Protein 3L4R (pdb70)

B-factor: mean 15.58, std 7.3, range [6.35, 47.27]

Structure (mmCIF, N/CA/C/O backbone):
data_3L4R
#
_entry.id   3L4R
#
_cell.l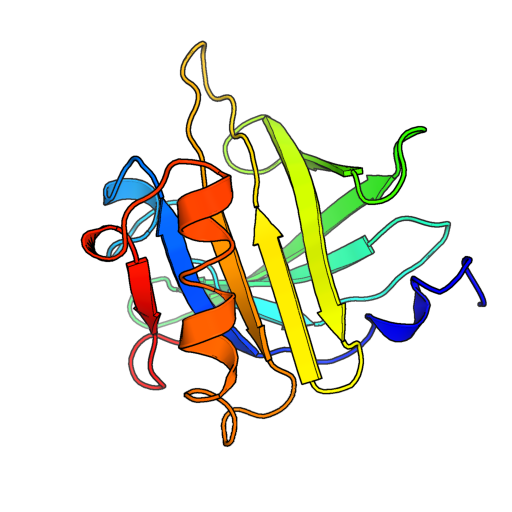ength_a   68.175
_cell.length_b   76.898
_cell.length_c   64.996
_cell.angle_alpha   90.00
_cell.angle_beta   90.00
_cell.angle_gamma   90.00
#
_symmetry.space_group_name_H-M   'C 2 2 21'
#
loop_
_entity.id
_entity.type
_entity.pdbx_description
1 polymer 'Minor allergen Can f 2'
2 non-polymer GLYCEROL
3 water water
#
loop_
_atom_site.group_PDB
_atom_site.id
_atom_site.type_symbol
_atom_site.label_atom_id
_atom_site.label_alt_id
_atom_site.label_comp_id
_atom_site.label_asym_id
_atom_site.label_entity_id
_atom_site.label_seq_id
_atom_site.pdbx_PDB_ins_code
_atom_site.Cartn_x
_atom_site.Cartn_y
_atom_site.Cartn_z
_atom_site.occupancy
_atom_site.B_iso_or_equiv
_atom_site.auth_seq_id
_atom_site.auth_comp_id
_atom_site.auth_asym_id
_atom_site.auth_atom_id
_atom_site.pdbx_PDB_model_num
ATOM 1 N N . GLU A 1 7 ? 5.401 6.586 14.899 1.00 26.65 7 GLU A N 1
ATOM 2 C CA . GLU A 1 7 ? 4.018 6.918 15.371 1.00 25.34 7 GLU A CA 1
ATOM 3 C C . GLU A 1 7 ? 3.361 7.979 14.479 1.00 24.62 7 GLU A C 1
ATOM 4 O O . GLU A 1 7 ? 4.044 8.817 13.874 1.00 23.86 7 GLU A O 1
ATOM 6 N N . PRO A 1 8 ? 2.027 7.932 14.361 1.00 23.45 8 PRO A N 1
ATOM 7 C CA . PRO A 1 8 ? 1.319 8.992 13.657 1.00 22.04 8 PRO A CA 1
ATOM 8 C C . PRO A 1 8 ? 1.553 10.355 14.319 1.00 20.87 8 PRO A C 1
ATOM 9 O O . PRO A 1 8 ? 1.518 10.462 15.558 1.00 20.80 8 PRO A O 1
ATOM 13 N N . GLN A 1 9 ? 1.797 11.358 13.472 1.00 18.74 9 GLN A N 1
ATOM 14 C CA . GLN A 1 9 ? 2.143 12.726 13.850 1.00 17.85 9 GLN A CA 1
ATOM 15 C C . GLN A 1 9 ? 1.460 13.705 12.885 1.00 17.49 9 GLN A C 1
ATOM 16 O O . GLN A 1 9 ? 2.098 14.581 12.282 1.00 17.86 9 GLN A O 1
ATOM 22 N N . GLY A 1 10 ? 0.147 13.548 12.720 1.00 17.48 10 GLY A N 1
ATOM 23 C CA . GLY A 1 10 ? -0.629 14.450 11.873 1.00 17.44 10 GLY A CA 1
ATOM 24 C C . GLY A 1 10 ? -0.294 14.428 10.384 1.00 17.13 10 GLY A C 1
ATOM 25 O O . GLY A 1 10 ? -0.666 15.344 9.658 1.00 18.68 10 GLY A O 1
ATOM 26 N N . GLY A 1 11 ? 0.386 13.381 9.928 1.00 16.41 11 GLY A N 1
ATOM 27 C CA . GLY A 1 11 ? 0.829 13.276 8.533 1.00 15.22 11 GLY A CA 1
ATOM 28 C C . GLY A 1 11 ? 2.328 13.406 8.325 1.00 14.45 11 GLY A C 1
ATOM 29 O O . GLY A 1 11 ? 2.865 12.962 7.303 1.00 14.56 11 GLY A O 1
ATOM 30 N N . LEU A 1 12 ? 3.023 13.988 9.303 1.00 13.61 12 LEU A N 1
ATOM 31 C CA . LEU A 1 12 ? 4.457 14.224 9.167 1.00 13.18 12 LEU A CA 1
ATOM 32 C C . LEU A 1 12 ? 5.265 12.929 9.000 1.00 13.05 12 LEU A C 1
ATOM 33 O O . LEU A 1 12 ? 6.298 12.910 8.339 1.00 12.52 12 LEU A O 1
ATOM 38 N N . GLU A 1 13 ? 4.787 11.840 9.593 1.00 13.32 13 GLU A N 1
ATOM 39 C CA . GLU A 1 13 ? 5.465 10.554 9.537 1.00 13.65 13 GLU A CA 1
ATOM 40 C C . GLU A 1 13 ? 5.655 10.027 8.104 1.00 13.59 13 GLU A C 1
ATOM 41 O O . GLU A 1 13 ? 6.582 9.264 7.842 1.00 13.68 13 GLU A O 1
ATOM 47 N N . GLU A 1 14 ? 4.800 10.445 7.173 1.00 13.04 14 GLU A N 1
ATOM 48 C CA . GLU A 1 14 ? 4.910 9.984 5.780 1.00 13.88 14 GLU A CA 1
ATOM 49 C C . GLU A 1 14 ? 6.124 10.576 5.047 1.00 13.56 14 GLU A C 1
ATOM 50 O O . GLU A 1 14 ? 6.480 10.101 3.970 1.00 13.81 14 GLU A O 1
ATOM 56 N N . LEU A 1 15 ? 6.741 11.613 5.623 1.00 13.04 15 LEU A N 1
ATOM 57 C CA . LEU A 1 15 ? 7.970 12.208 5.061 1.00 12.97 15 LEU A CA 1
ATOM 58 C C . LEU A 1 15 ? 9.231 11.420 5.397 1.00 13.17 15 LEU A C 1
ATOM 59 O O . LEU A 1 15 ? 10.311 11.716 4.886 1.00 13.19 15 LEU A O 1
ATOM 64 N N . SER A 1 16 ? 9.111 10.417 6.260 1.00 13.02 16 SER A N 1
ATOM 65 C CA . SER A 1 16 ? 10.252 9.611 6.647 1.00 12.99 16 SER A CA 1
ATOM 66 C C . SER A 1 16 ? 10.834 8.780 5.497 1.00 12.44 16 SER A C 1
ATOM 67 O O . SER A 1 16 ? 10.153 8.491 4.512 1.00 13.52 16 SER A O 1
ATOM 70 N N . GLY A 1 17 ? 12.107 8.423 5.641 1.00 12.05 17 GLY A N 1
ATOM 71 C CA . GLY A 1 17 ? 12.814 7.564 4.714 1.00 12.11 17 GLY A CA 1
ATOM 72 C C . GLY A 1 17 ? 13.771 8.296 3.787 1.00 11.89 17 GLY A C 1
ATOM 73 O O . GLY A 1 17 ? 14.213 9.403 4.080 1.00 11.60 17 GLY A O 1
ATOM 74 N N . ARG A 1 18 ? 14.088 7.657 2.664 1.00 11.94 18 ARG A N 1
ATOM 75 C CA . ARG A 1 18 ? 15.143 8.120 1.756 1.00 11.95 18 ARG A CA 1
ATOM 76 C C . ARG A 1 18 ? 14.649 9.146 0.741 1.00 11.52 18 ARG A C 1
ATOM 77 O O . ARG A 1 18 ? 13.571 9.007 0.173 1.00 11.05 18 ARG A O 1
ATOM 85 N N . TRP A 1 19 ? 15.478 10.164 0.520 1.00 9.88 19 TRP A N 1
ATOM 86 C CA . TRP A 1 19 ? 15.204 11.225 -0.442 1.00 9.15 19 TRP A CA 1
ATOM 87 C C . TRP A 1 19 ? 16.494 11.538 -1.198 1.00 9.20 19 TRP A C 1
ATOM 88 O O . TRP A 1 19 ? 17.596 11.211 -0.726 1.00 9.72 19 TRP A O 1
ATOM 99 N N . HIS A 1 20 ? 16.349 12.205 -2.346 1.00 9.04 20 HIS A N 1
ATOM 100 C CA . HIS A 1 20 ? 17.497 12.573 -3.209 1.00 8.92 20 HIS A CA 1
ATOM 101 C C . HIS A 1 20 ? 17.367 14.016 -3.668 1.00 8.48 20 HIS A C 1
ATOM 102 O O . HIS A 1 20 ? 16.325 14.415 -4.195 1.00 8.45 20 HIS A O 1
ATOM 109 N N . SER A 1 21 ? 18.429 14.802 -3.467 1.00 8.27 21 SER A N 1
ATOM 110 C CA . SER A 1 21 ? 18.430 16.214 -3.843 1.00 8.08 21 SER A CA 1
ATOM 111 C C . SER A 1 21 ? 18.551 16.395 -5.353 1.00 8.04 21 SER A C 1
ATOM 112 O O . SER A 1 21 ? 19.448 15.798 -5.976 1.00 9.03 21 SER A O 1
ATOM 115 N N . VAL A 1 22 ? 17.680 17.227 -5.930 1.00 7.53 22 VAL A N 1
ATOM 116 C CA . VAL A 1 22 ? 17.672 17.484 -7.380 1.00 8.19 22 VAL A CA 1
ATOM 117 C C . VAL A 1 22 ? 18.039 18.922 -7.757 1.00 8.12 22 VAL A C 1
ATOM 118 O O . VAL A 1 22 ? 18.682 19.142 -8.786 1.00 8.89 22 VAL A O 1
ATOM 122 N N . ALA A 1 23 ? 17.606 19.902 -6.960 1.00 7.27 23 ALA A N 1
ATOM 123 C CA . ALA A 1 23 ? 17.857 21.304 -7.312 1.00 7.14 23 ALA A CA 1
ATOM 124 C C . ALA A 1 23 ? 17.892 22.189 -6.074 1.00 7.36 23 ALA A C 1
ATOM 125 O O . ALA A 1 23 ? 17.243 21.886 -5.066 1.00 7.58 23 ALA A O 1
ATOM 127 N N . LEU A 1 24 ? 18.679 23.262 -6.162 1.00 7.16 24 LEU A N 1
ATOM 128 C CA . LEU A 1 24 ? 18.836 24.261 -5.110 1.00 7.41 24 LEU A CA 1
ATOM 129 C C . LEU A 1 24 ? 18.556 25.622 -5.746 1.00 7.13 24 LEU A C 1
ATOM 130 O O . LEU A 1 24 ? 18.684 25.777 -6.954 1.00 7.41 24 LEU A O 1
ATOM 135 N N . ALA A 1 25 ? 18.180 26.609 -4.937 1.00 6.63 25 ALA A N 1
ATOM 136 C CA . ALA A 1 25 ? 18.064 27.980 -5.426 1.00 6.35 25 ALA A CA 1
ATOM 137 C C . ALA A 1 25 ? 18.397 28.936 -4.281 1.00 6.68 25 ALA A C 1
ATOM 138 O O . ALA A 1 25 ? 18.196 28.603 -3.109 1.00 7.28 25 ALA A O 1
ATOM 140 N N . SER A 1 26 ? 18.913 30.121 -4.610 1.00 7.01 26 SER A N 1
ATOM 141 C CA . SER A 1 26 ? 19.168 31.129 -3.583 1.00 7.32 26 SER A CA 1
ATOM 142 C C . SER A 1 26 ? 19.244 32.504 -4.198 1.00 7.36 26 SER A C 1
ATOM 143 O O . SER A 1 26 ? 19.575 32.644 -5.386 1.00 8.02 26 SER A O 1
ATOM 146 N N . ASN A 1 27 ? 18.986 33.528 -3.386 1.00 7.61 27 ASN A N 1
ATOM 147 C CA . ASN A 1 27 ? 19.301 34.902 -3.811 1.00 7.57 27 ASN A CA 1
ATOM 148 C C . ASN A 1 27 ? 20.816 35.162 -3.852 1.00 7.60 27 ASN A C 1
ATOM 149 O O . ASN A 1 27 ? 21.275 36.113 -4.492 1.00 7.85 27 ASN A O 1
ATOM 154 N N . LYS A 1 28 ? 21.583 34.351 -3.129 1.00 7.83 28 LYS A N 1
ATOM 155 C CA . LYS A 1 28 ? 23.037 34.481 -3.002 1.00 8.44 28 LYS A CA 1
ATOM 156 C C . LYS A 1 28 ? 23.690 33.218 -3.591 1.00 8.54 28 LYS A C 1
ATOM 157 O O . LYS A 1 28 ? 23.741 32.165 -2.944 1.00 8.15 28 LYS A O 1
ATOM 163 N N . SER A 1 29 ? 24.177 33.322 -4.823 1.00 9.14 29 SER A N 1
ATOM 164 C CA . SER A 1 29 ? 24.653 32.148 -5.558 1.00 9.66 29 SER A CA 1
ATOM 165 C C . SER A 1 29 ? 25.792 31.422 -4.846 1.00 9.86 29 SER A C 1
ATOM 166 O O . SER A 1 29 ? 25.885 30.203 -4.935 1.00 9.77 29 SER A O 1
ATOM 169 N N . ASP A 1 30 ? 26.632 32.164 -4.124 1.00 10.46 30 ASP A N 1
ATOM 170 C CA . ASP A 1 30 ? 27.751 31.552 -3.398 1.00 11.72 30 ASP A CA 1
ATOM 171 C C . ASP A 1 30 ? 27.295 30.534 -2.353 1.00 10.04 30 ASP A C 1
ATOM 172 O O . ASP A 1 30 ? 28.083 29.693 -1.952 1.00 11.26 30 ASP A O 1
ATOM 177 N N . LEU A 1 31 ? 26.059 30.629 -1.866 1.00 8.85 31 LEU A N 1
ATOM 178 C CA . LEU A 1 31 ? 25.572 29.649 -0.894 1.00 8.27 31 LEU A CA 1
ATOM 179 C C . LEU A 1 31 ? 25.360 28.251 -1.504 1.00 7.94 31 LEU A C 1
ATOM 180 O O . LEU A 1 31 ? 25.367 27.267 -0.761 1.00 8.08 31 LEU A O 1
ATOM 185 N N . ILE A 1 32 ? 25.122 28.164 -2.818 1.00 8.11 32 ILE A N 1
ATOM 186 C CA . ILE A 1 32 ? 24.727 26.899 -3.456 1.00 8.55 32 ILE A CA 1
ATOM 187 C C . ILE A 1 32 ? 25.639 26.416 -4.596 1.00 9.38 32 ILE A C 1
ATOM 188 O O . ILE A 1 32 ? 25.542 25.263 -5.035 1.00 9.87 32 ILE A O 1
ATOM 193 N N . LYS A 1 33 ? 26.495 27.305 -5.086 1.00 9.88 33 LYS A N 1
ATOM 194 C CA . LYS A 1 33 ? 27.528 26.940 -6.049 1.00 11.29 33 LYS A CA 1
ATOM 195 C C . LYS A 1 33 ? 28.589 26.072 -5.346 1.00 11.19 33 LYS A C 1
ATOM 196 O O . LYS A 1 33 ? 28.528 25.879 -4.116 1.00 10.55 33 LYS A O 1
ATOM 202 N N . PRO A 1 34 ? 29.540 25.502 -6.125 1.00 11.30 34 PRO A N 1
ATOM 203 C CA . PRO A 1 34 ? 30.588 24.704 -5.494 1.00 11.34 34 PRO A CA 1
ATOM 204 C C . PRO A 1 34 ? 31.193 25.385 -4.255 1.00 11.38 34 PRO A C 1
ATOM 205 O O . PRO A 1 34 ? 31.438 26.593 -4.250 1.00 11.58 34 PRO A O 1
ATOM 209 N N . TRP A 1 35 ? 31.381 24.580 -3.209 1.00 11.45 35 TRP A N 1
ATOM 210 C CA . TRP A 1 35 ? 31.938 24.980 -1.900 1.00 12.08 35 TRP A CA 1
ATOM 211 C C . TRP A 1 35 ? 30.970 25.759 -1.005 1.00 11.96 35 TRP A C 1
ATOM 212 O O . TRP A 1 35 ? 31.329 26.146 0.104 1.00 13.02 35 TRP A O 1
ATOM 223 N N . GLY A 1 36 ? 29.743 25.966 -1.465 1.00 11.48 36 GLY A N 1
ATOM 224 C CA . GLY A 1 36 ? 28.783 26.806 -0.730 1.00 11.41 36 GLY A CA 1
ATOM 225 C C . GLY A 1 36 ? 28.258 26.148 0.538 1.00 11.33 36 GLY A C 1
ATOM 226 O O . GLY A 1 36 ? 28.072 24.918 0.592 1.00 11.77 36 GLY A O 1
ATOM 227 N N . HIS A 1 37 ? 27.936 26.982 1.530 1.00 11.85 37 HIS A N 1
ATOM 228 C CA . HIS A 1 37 ? 27.457 26.491 2.835 1.00 13.10 37 HIS A CA 1
ATOM 229 C C . HIS A 1 37 ? 26.168 25.672 2.751 1.00 12.07 37 HIS A C 1
ATOM 230 O O . HIS A 1 37 ? 25.947 24.769 3.567 1.00 13.00 37 HIS A O 1
ATOM 237 N N . PHE A 1 38 ? 25.320 25.982 1.774 1.00 10.84 38 PHE A N 1
ATOM 238 C CA . PHE A 1 38 ? 24.062 25.262 1.594 1.00 10.43 38 PH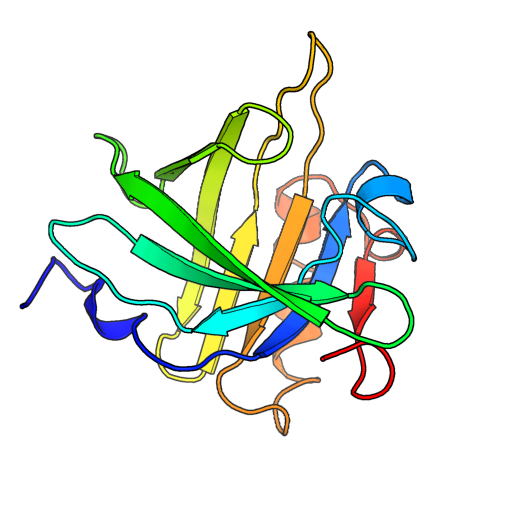E A CA 1
ATOM 239 C C . PHE A 1 38 ? 24.055 24.305 0.397 1.00 10.58 38 PHE A C 1
ATOM 240 O O . PHE A 1 38 ? 22.999 23.824 -0.021 1.00 10.48 38 PHE A O 1
ATOM 248 N N . ARG A 1 39 ? 25.241 24.007 -0.136 1.00 10.62 39 ARG A N 1
ATOM 249 C CA . ARG A 1 39 ? 25.377 22.964 -1.148 1.00 11.15 39 ARG A CA 1
ATOM 250 C C . ARG A 1 39 ? 25.579 21.659 -0.383 1.00 11.21 39 ARG A C 1
ATOM 251 O O . ARG A 1 39 ? 26.697 21.147 -0.215 1.00 12.06 39 ARG A O 1
ATOM 259 N N . VAL A 1 40 ? 24.464 21.140 0.103 1.00 11.48 40 VAL A N 1
ATOM 260 C CA . VAL A 1 40 ? 24.443 19.942 0.923 1.00 12.35 40 VAL A CA 1
ATOM 261 C C . VAL A 1 40 ? 23.242 19.157 0.450 1.00 12.20 40 VAL A C 1
ATOM 262 O O . VAL A 1 40 ? 22.268 19.739 -0.044 1.00 13.18 40 VAL A O 1
ATOM 266 N N . PHE A 1 41 ? 23.316 17.842 0.589 1.00 10.96 41 PHE A N 1
ATOM 267 C CA . PHE A 1 41 ? 22.346 16.941 -0.017 1.00 11.21 41 PHE A CA 1
ATOM 268 C C . PHE A 1 41 ? 21.614 16.134 1.040 1.00 11.41 41 PHE A C 1
ATOM 269 O O . PHE A 1 41 ? 22.187 15.789 2.073 1.00 13.54 41 PHE A O 1
ATOM 277 N N . ILE A 1 42 ? 20.344 15.846 0.797 1.00 9.84 42 ILE A N 1
ATOM 278 C CA . ILE A 1 42 ? 19.597 15.006 1.726 1.00 9.58 42 ILE A CA 1
ATOM 279 C C . ILE A 1 42 ? 19.963 13.528 1.552 1.00 9.85 42 ILE A C 1
ATOM 280 O O . ILE A 1 42 ? 20.181 13.059 0.442 1.00 10.40 42 ILE A O 1
ATOM 285 N N . HIS A 1 43 ? 20.054 12.808 2.664 1.00 10.38 43 HIS A N 1
ATOM 286 C CA . HIS A 1 43 ? 20.110 11.354 2.640 1.00 11.53 43 HIS A CA 1
ATOM 287 C C . HIS A 1 43 ? 18.772 10.742 3.078 1.00 11.48 43 HIS A C 1
ATOM 288 O O . HIS A 1 43 ? 18.141 10.014 2.324 1.00 11.37 43 HIS A O 1
ATOM 295 N N . SER A 1 44 ? 18.337 11.059 4.296 1.00 11.43 44 SER A N 1
ATOM 296 C CA . SER A 1 44 ? 17.094 10.504 4.839 1.00 11.76 44 SER A CA 1
ATOM 297 C C . SER A 1 44 ? 16.510 11.413 5.906 1.00 12.27 44 SER A C 1
ATOM 298 O O . SER A 1 44 ? 17.197 12.273 6.453 1.00 12.19 44 SER A O 1
ATOM 301 N N . MET A 1 45 ? 15.235 11.193 6.197 1.00 12.45 45 MET A N 1
ATOM 302 C CA . MET A 1 45 ? 14.539 11.917 7.264 1.00 12.68 45 MET A CA 1
ATOM 303 C C . MET A 1 45 ? 13.777 10.948 8.155 1.00 12.50 45 MET A C 1
ATOM 304 O O . MET A 1 45 ? 13.436 9.854 7.729 1.00 12.45 45 MET A O 1
ATOM 309 N N . SER A 1 46 ? 13.514 11.374 9.384 1.00 12.61 46 SER A N 1
ATOM 310 C CA A SER A 1 46 ? 12.616 10.644 10.270 0.50 13.40 46 SER A CA 1
ATOM 311 C CA B SER A 1 46 ? 12.652 10.637 10.312 0.50 13.24 46 SER A CA 1
ATOM 312 C C . SER A 1 46 ? 11.848 11.613 11.154 1.00 13.23 46 SER A C 1
ATOM 313 O O . SER A 1 46 ? 12.430 12.485 11.801 1.00 14.70 46 SER A O 1
ATOM 318 N N . ALA A 1 47 ? 10.530 11.452 11.182 1.00 12.56 47 ALA A N 1
ATOM 319 C CA . ALA A 1 47 ? 9.672 12.263 12.031 1.00 12.17 47 ALA A CA 1
ATOM 320 C C . ALA A 1 47 ? 9.570 11.611 13.408 1.00 12.17 47 ALA A C 1
ATOM 321 O O . ALA A 1 47 ? 9.246 10.426 13.522 1.00 12.95 47 ALA A O 1
ATOM 323 N N . LYS A 1 48 ? 9.831 12.387 14.461 1.00 11.51 48 LYS A N 1
ATOM 324 C CA . LYS A 1 48 ? 9.613 11.915 15.831 1.00 12.18 48 LYS A CA 1
ATOM 325 C C . LYS A 1 48 ? 9.234 13.086 16.720 1.00 11.53 48 LYS A C 1
ATOM 326 O O . LYS A 1 48 ? 9.884 14.143 16.657 1.00 11.22 48 LYS A O 1
ATOM 332 N N . ASP A 1 49 ? 8.206 12.887 17.541 1.00 11.66 49 ASP A N 1
ATOM 333 C CA . ASP A 1 49 ? 7.706 13.893 18.480 1.00 11.75 49 ASP A CA 1
ATOM 334 C C . ASP A 1 49 ? 7.261 15.192 17.786 1.00 11.86 49 ASP A C 1
ATOM 335 O O . ASP A 1 49 ? 7.248 16.246 18.413 1.00 12.73 49 ASP A O 1
ATOM 340 N N . GLY A 1 50 ? 6.874 15.095 16.510 1.00 11.20 50 GLY A N 1
ATOM 341 C CA . GLY A 1 50 ? 6.531 16.261 15.682 1.00 10.98 50 GLY A CA 1
ATOM 342 C C . GLY A 1 50 ? 7.688 17.047 15.087 1.00 10.66 50 GLY A C 1
ATOM 343 O O . GLY A 1 50 ? 7.463 17.994 14.335 1.00 11.58 50 GLY A O 1
ATOM 344 N N . ASN A 1 51 ? 8.920 16.649 15.395 1.00 10.49 51 ASN A N 1
ATOM 345 C CA . ASN A 1 51 ? 10.118 17.222 14.783 1.00 9.85 51 ASN A CA 1
ATOM 346 C C . ASN A 1 51 ? 10.500 16.413 13.544 1.00 10.93 51 ASN A C 1
ATOM 347 O O . ASN A 1 51 ? 10.163 15.242 13.437 1.00 10.68 51 ASN A O 1
ATOM 352 N N . LEU A 1 52 ? 11.245 17.029 12.633 1.00 11.85 52 LEU A N 1
ATOM 353 C CA . LEU A 1 52 ? 11.848 16.291 11.510 1.00 13.85 52 LEU A CA 1
ATOM 354 C C . LEU A 1 52 ? 13.340 16.163 11.699 1.00 14.29 52 LEU A C 1
ATOM 355 O O . LEU A 1 52 ? 14.053 17.174 11.661 1.00 17.37 52 LEU A O 1
ATOM 360 N N . HIS A 1 53 ? 13.829 14.941 11.837 1.00 13.77 53 HIS A N 1
ATOM 361 C CA . HIS A 1 53 ? 15.246 14.675 12.015 1.00 14.16 53 HIS A CA 1
ATOM 362 C C . HIS A 1 53 ? 15.822 14.207 10.698 1.00 14.52 53 HIS A C 1
ATOM 363 O O . HIS A 1 53 ? 15.279 13.305 10.071 1.00 17.17 53 HIS A O 1
ATOM 370 N N . GLY A 1 54 ? 16.908 14.812 10.249 1.00 13.79 54 GLY A N 1
ATOM 371 C CA . GLY A 1 54 ? 17.466 14.447 8.955 1.00 14.01 54 GLY A CA 1
ATOM 372 C C . GLY A 1 54 ? 18.942 14.157 9.001 1.00 13.79 54 GLY A C 1
ATOM 373 O O . GLY A 1 54 ? 19.671 14.687 9.850 1.00 14.41 54 GLY A O 1
ATOM 374 N N . ASP A 1 55 ? 19.377 13.294 8.086 1.00 12.46 55 ASP A N 1
ATOM 375 C CA . ASP A 1 55 ? 20.789 13.092 7.827 1.00 12.90 55 ASP A CA 1
ATOM 376 C C . ASP A 1 55 ? 21.084 13.726 6.469 1.00 12.06 55 ASP A C 1
ATOM 377 O O . ASP A 1 55 ? 20.396 13.450 5.475 1.00 11.70 55 ASP A O 1
ATOM 382 N N . ILE A 1 56 ? 22.092 14.595 6.447 1.00 11.67 56 ILE A N 1
ATOM 383 C CA . ILE A 1 56 ? 22.547 15.266 5.234 1.00 12.20 56 ILE A CA 1
ATOM 384 C C . ILE A 1 56 ? 23.979 14.869 4.906 1.00 11.58 56 ILE A C 1
ATOM 385 O O . ILE A 1 56 ? 24.732 14.416 5.770 1.00 11.40 56 ILE A O 1
ATOM 390 N N . LEU A 1 57 ? 24.324 15.048 3.642 1.00 11.71 57 LEU A N 1
ATOM 391 C CA . LEU A 1 57 ? 25.646 14.725 3.114 1.00 12.35 57 LEU A CA 1
ATOM 392 C C . LEU A 1 57 ? 26.305 16.002 2.630 1.00 12.30 57 LEU A C 1
ATOM 393 O O . LEU A 1 57 ? 25.743 16.731 1.828 1.00 11.64 57 LEU A O 1
ATOM 398 N N . ILE A 1 58 ? 27.499 16.274 3.141 1.00 12.85 58 ILE A N 1
ATOM 399 C CA . ILE A 1 58 ? 28.248 17.485 2.819 1.00 13.91 58 ILE A CA 1
ATOM 400 C C . ILE A 1 58 ? 29.435 17.094 1.924 1.00 13.39 58 ILE A C 1
ATOM 401 O O . ILE A 1 58 ? 30.333 16.374 2.384 1.00 13.80 58 ILE A O 1
ATOM 406 N N . PRO A 1 59 ? 29.432 17.560 0.679 1.00 13.42 59 PRO A N 1
ATOM 407 C CA . PRO A 1 59 ? 30.529 17.275 -0.252 1.00 13.48 59 PRO A CA 1
ATOM 408 C C . PRO A 1 59 ? 31.809 18.007 0.140 1.00 14.22 59 PRO A C 1
ATOM 409 O O . PRO A 1 59 ? 31.784 19.218 0.358 1.00 14.92 59 PRO A O 1
ATOM 413 N N . GLN A 1 60 ? 32.913 17.272 0.227 1.00 14.77 60 GLN A N 1
ATOM 414 C CA . GLN A 1 60 ? 34.177 17.839 0.681 1.00 16.10 60 GLN A CA 1
ATOM 415 C C . GLN A 1 60 ? 35.190 17.908 -0.456 1.00 17.23 60 GLN A C 1
ATOM 416 O O . GLN A 1 60 ? 36.386 18.087 -0.225 1.00 16.76 60 GLN A O 1
ATOM 422 N N . ASP A 1 61 ? 34.704 17.765 -1.685 1.00 20.00 61 ASP A N 1
ATOM 423 C CA . ASP A 1 61 ? 35.579 17.649 -2.846 1.00 20.00 61 ASP A CA 1
ATOM 424 C C . ASP A 1 61 ? 36.412 16.374 -2.784 1.00 20.00 61 ASP A C 1
ATOM 425 O O . ASP A 1 61 ? 37.610 16.416 -2.502 1.00 20.00 61 ASP A O 1
ATOM 430 N N . GLY A 1 62 ? 35.771 15.240 -3.051 1.00 23.63 62 GLY A N 1
ATOM 431 C CA . GLY A 1 62 ? 36.406 13.947 -2.878 1.00 22.59 62 GLY A CA 1
ATOM 432 C C . GLY A 1 62 ? 35.593 13.015 -2.001 1.00 21.99 62 GLY A C 1
ATOM 433 O O . GLY A 1 62 ? 34.893 12.133 -2.498 1.00 23.27 62 GLY A O 1
ATOM 434 N N . GLN A 1 63 ? 35.687 13.212 -0.690 1.00 20.55 63 GLN A N 1
ATOM 435 C CA . GLN A 1 63 ? 34.833 12.502 0.254 1.00 20.37 63 GLN A CA 1
ATOM 436 C C . GLN A 1 63 ? 33.546 13.275 0.524 1.00 19.27 63 GLN A C 1
ATOM 437 O O . GLN A 1 63 ? 33.357 14.380 0.016 1.00 17.72 63 GLN A O 1
ATOM 443 N N . CYS A 1 64 ? 32.665 12.687 1.326 1.00 18.54 64 CYS A N 1
ATOM 444 C CA . CYS A 1 64 ? 31.520 13.421 1.887 1.00 18.62 64 CYS A CA 1
ATOM 445 C C . CYS A 1 64 ? 31.377 13.106 3.368 1.00 18.35 64 CYS A C 1
ATOM 446 O O . CYS A 1 64 ? 31.765 12.025 3.813 1.00 19.52 64 CYS A O 1
ATOM 449 N N . GLU A 1 65 ? 30.832 14.058 4.119 1.00 17.52 65 GLU A N 1
ATOM 450 C CA . GLU A 1 65 ? 30.602 13.919 5.557 1.00 18.18 65 GLU A CA 1
ATOM 451 C C . GLU A 1 65 ? 29.098 13.814 5.804 1.00 17.27 65 GLU A C 1
ATOM 452 O O . GLU A 1 65 ? 28.328 14.623 5.278 1.00 17.10 65 GLU A O 1
ATOM 458 N N . LYS A 1 66 ? 28.679 12.824 6.587 1.00 17.38 66 LYS A N 1
ATOM 459 C CA . LYS A 1 66 ? 27.276 12.729 7.011 1.00 17.43 66 LYS A CA 1
ATOM 460 C C . LYS A 1 66 ? 27.065 13.460 8.337 1.00 17.27 66 LYS A C 1
ATOM 461 O O . LYS A 1 66 ? 27.790 13.210 9.309 1.00 17.62 66 LYS A O 1
ATOM 467 N N . VAL A 1 67 ? 26.070 14.352 8.370 1.00 16.01 67 VAL A N 1
ATOM 468 C CA . VAL A 1 67 ? 25.740 15.161 9.558 1.00 15.81 67 VAL A CA 1
ATOM 469 C C . VAL A 1 67 ? 24.246 15.009 9.865 1.00 14.79 67 VAL A C 1
ATOM 470 O O . VAL A 1 67 ? 23.430 14.967 8.952 1.00 14.64 67 VAL A O 1
ATOM 474 N N . SER A 1 68 ? 23.900 14.950 11.146 1.00 14.19 68 SER A N 1
ATOM 475 C CA . SER A 1 68 ? 22.514 14.872 11.595 1.00 14.35 68 SER A CA 1
ATOM 476 C C . SER A 1 68 ? 22.036 16.235 12.083 1.00 13.95 68 SER A C 1
ATOM 477 O O . SER A 1 68 ? 22.740 16.931 12.813 1.00 14.69 68 SER A O 1
ATOM 480 N N . LEU A 1 69 ? 20.838 16.625 11.660 1.00 12.91 69 LEU A N 1
ATOM 481 C CA . LEU A 1 69 ? 20.218 17.883 12.080 1.00 13.19 69 LEU A CA 1
ATOM 482 C C . LEU A 1 69 ? 18.767 17.636 12.483 1.00 12.76 69 LEU A C 1
ATOM 483 O O . LEU A 1 69 ? 18.131 16.704 11.989 1.00 14.65 69 LEU A O 1
ATOM 488 N N . THR A 1 70 ? 18.256 18.476 13.382 1.00 11.31 70 THR A N 1
ATOM 489 C CA . THR A 1 70 ? 16.856 18.421 13.799 1.00 11.05 70 THR A CA 1
ATOM 490 C C . THR A 1 70 ? 16.170 19.702 13.347 1.00 10.50 70 THR A C 1
ATOM 491 O O . THR A 1 70 ? 16.628 20.788 13.653 1.00 10.71 70 THR A O 1
ATOM 495 N N . ALA A 1 71 ? 15.082 19.558 12.594 1.00 9.99 71 ALA A N 1
ATOM 496 C CA . ALA A 1 71 ? 14.153 20.643 12.341 1.00 9.48 71 ALA A CA 1
ATOM 497 C C . ALA A 1 71 ? 13.153 20.629 13.496 1.00 9.13 71 ALA A C 1
ATOM 498 O O . ALA A 1 71 ? 12.304 19.730 13.582 1.00 9.32 71 ALA A O 1
ATOM 500 N N . PHE A 1 72 ? 13.295 21.598 14.398 1.00 9.25 72 PHE A N 1
ATOM 501 C CA . PHE A 1 72 ? 12.477 21.691 15.614 1.00 9.16 72 PHE A CA 1
ATOM 502 C C . PHE A 1 72 ? 11.086 22.223 15.271 1.00 9.44 72 PHE A C 1
ATOM 503 O O . PHE A 1 72 ? 10.953 23.263 14.624 1.00 10.16 72 PHE A O 1
ATOM 511 N N . LYS A 1 73 ? 10.042 21.530 15.713 1.00 10.21 73 LYS A N 1
ATOM 512 C CA . LYS A 1 73 ? 8.674 21.976 15.477 1.00 11.36 73 LYS A CA 1
ATOM 513 C C . LYS A 1 73 ? 8.403 23.328 16.122 1.00 12.11 73 LYS A C 1
ATOM 514 O O . LYS A 1 73 ? 9.049 23.717 17.102 1.00 13.11 73 LYS A O 1
ATOM 520 N N . THR A 1 74 ? 7.443 24.037 15.544 1.00 13.78 74 THR A N 1
ATOM 521 C CA . THR A 1 74 ? 6.966 25.307 16.080 1.00 15.91 74 THR A CA 1
ATOM 522 C C . THR A 1 74 ? 5.451 25.225 16.225 1.00 17.72 74 THR A C 1
ATOM 523 O O . THR A 1 74 ? 4.825 24.248 15.818 1.00 17.82 74 THR A O 1
ATOM 527 N N . ALA A 1 75 ? 4.878 26.276 16.802 1.00 20.12 75 ALA A N 1
ATOM 528 C CA . ALA A 1 75 ? 3.425 26.414 16.924 1.00 21.91 75 ALA A CA 1
ATOM 529 C C . ALA A 1 75 ? 2.727 26.664 15.576 1.00 23.01 75 ALA A C 1
ATOM 530 O O . ALA A 1 75 ? 1.516 26.432 15.444 1.00 24.43 75 ALA A O 1
ATOM 532 N N . THR A 1 76 ? 3.484 27.144 14.583 1.00 23.58 76 THR A N 1
ATOM 533 C CA . THR A 1 76 ? 2.985 27.329 13.224 1.00 24.12 76 THR A CA 1
ATOM 534 C C . THR A 1 76 ? 3.237 26.035 12.482 1.00 23.52 76 THR A C 1
ATOM 535 O O . THR A 1 76 ? 4.375 25.532 12.461 1.00 22.89 76 THR A O 1
ATOM 539 N N . SER A 1 77 ? 2.229 25.444 11.859 1.00 23.24 77 SER A N 1
ATOM 540 C CA . SER A 1 77 ? 2.568 24.230 11.159 1.00 22.86 77 SER A CA 1
ATOM 541 C C . SER A 1 77 ? 3.273 24.536 9.831 1.00 20.89 77 SER A C 1
ATOM 542 O O . SER A 1 77 ? 3.224 25.662 9.312 1.00 21.66 77 SER A O 1
ATOM 545 N N . ASN A 1 78 ? 3.949 23.496 9.364 1.00 18.61 78 ASN A N 1
ATOM 546 C CA A ASN A 1 78 ? 4.834 23.557 8.189 0.50 17.18 78 ASN A CA 1
ATOM 547 C CA B ASN A 1 78 ? 4.885 23.501 8.245 0.50 17.02 78 ASN A CA 1
ATOM 548 C C . ASN A 1 78 ? 6.076 24.427 8.383 1.00 16.03 78 ASN A C 1
ATOM 549 O O . ASN A 1 78 ? 6.836 24.606 7.439 1.00 15.15 78 ASN A O 1
ATOM 558 N N . LYS A 1 79 ? 6.272 24.947 9.591 1.00 14.09 79 LYS A N 1
ATOM 559 C CA . LYS A 1 79 ? 7.370 25.846 9.903 1.00 13.33 79 LYS A CA 1
ATOM 560 C C . LYS A 1 79 ? 8.214 25.226 11.016 1.00 12.26 79 LYS A C 1
ATOM 561 O O . LYS A 1 79 ? 7.682 24.779 12.052 1.00 12.89 79 LYS A O 1
ATOM 567 N N . PHE A 1 80 ? 9.531 25.220 10.810 1.00 10.42 80 PHE A N 1
ATOM 568 C CA . PHE A 1 80 ? 10.482 24.585 11.747 1.00 9.72 80 PHE A CA 1
ATOM 569 C C . PHE A 1 80 ? 11.677 25.498 11.979 1.00 10.25 80 PHE A C 1
ATOM 570 O O . PHE A 1 80 ? 11.999 26.330 11.122 1.00 11.98 80 PHE A O 1
ATOM 578 N N . ASP A 1 81 ? 12.326 25.368 13.131 1.00 9.76 81 ASP A N 1
ATOM 579 C CA . ASP A 1 81 ? 13.638 25.995 13.344 1.00 10.96 81 ASP A CA 1
ATOM 580 C C . ASP A 1 81 ? 14.720 25.011 12.933 1.00 10.64 81 ASP A C 1
ATOM 581 O O . ASP A 1 81 ? 14.685 23.849 13.333 1.00 11.23 81 ASP A O 1
ATOM 586 N N . LEU A 1 82 ? 15.715 25.476 12.188 1.00 9.70 82 LEU A N 1
ATOM 587 C CA . LEU A 1 82 ? 16.873 24.672 11.821 1.00 9.64 82 LEU A CA 1
ATOM 588 C C . LEU A 1 82 ? 18.110 25.519 12.042 1.00 9.28 82 LEU A C 1
ATOM 589 O O . LEU A 1 82 ? 18.235 26.579 11.445 1.00 9.15 82 LEU A O 1
ATOM 594 N N . GLU A 1 83 ? 19.014 25.063 12.901 1.00 9.27 83 GLU A N 1
ATOM 595 C CA . GLU A 1 83 ? 20.225 25.819 13.198 1.00 9.35 83 GLU A CA 1
ATOM 596 C C . GLU A 1 83 ? 21.364 25.244 12.364 1.00 9.29 83 GLU A C 1
ATOM 597 O 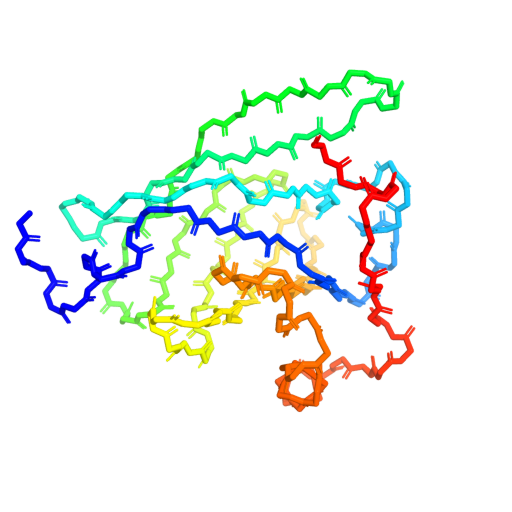O . GLU A 1 83 ? 21.820 24.113 12.603 1.00 10.09 83 GLU A O 1
ATOM 603 N N . TYR A 1 84 ? 21.806 26.005 11.358 1.00 9.46 84 TYR A N 1
ATOM 604 C CA . TYR A 1 84 ? 22.858 25.555 10.435 1.00 10.00 84 TYR A CA 1
ATOM 605 C C . TYR A 1 84 ? 23.383 26.783 9.694 1.00 9.67 84 TYR A C 1
ATOM 606 O O . TYR A 1 84 ? 22.627 27.471 8.985 1.00 9.56 84 TYR A O 1
ATOM 615 N N . TRP A 1 85 ? 24.662 27.094 9.910 1.00 9.88 85 TRP A N 1
ATOM 616 C CA . TRP A 1 85 ? 25.265 28.343 9.412 1.00 10.49 85 TRP A CA 1
ATOM 617 C C . TRP A 1 85 ? 24.376 29.548 9.732 1.00 10.68 85 TRP A C 1
ATOM 618 O O . TRP A 1 85 ? 24.056 30.369 8.861 1.00 11.38 85 TRP A O 1
ATOM 629 N N . GLY A 1 86 ? 24.002 29.650 11.003 1.00 10.88 86 GLY A N 1
ATOM 630 C CA . GLY A 1 86 ? 23.079 30.659 11.481 1.00 11.09 86 GLY A CA 1
ATOM 631 C C . GLY A 1 86 ? 21.733 30.056 11.829 1.00 10.49 86 GLY A C 1
ATOM 632 O O . GLY A 1 86 ? 21.578 28.828 11.917 1.00 11.62 86 GLY A O 1
ATOM 633 N N . HIS A 1 87 ? 20.753 30.918 12.055 1.00 9.84 87 HIS A N 1
ATOM 634 C CA . HIS A 1 87 ? 19.394 30.479 12.332 1.00 9.91 87 HIS A CA 1
ATOM 635 C C . HIS A 1 87 ? 18.576 30.437 11.045 1.00 10.03 87 HIS A C 1
ATOM 636 O O . HIS A 1 87 ? 18.564 31.405 10.285 1.00 10.72 87 HIS A O 1
ATOM 643 N N . ASN A 1 88 ? 17.856 29.342 10.826 1.00 9.38 88 ASN A N 1
ATOM 644 C CA . ASN A 1 88 ? 16.945 29.235 9.702 1.00 8.88 88 ASN A CA 1
ATOM 645 C C . ASN A 1 88 ? 15.514 29.021 10.136 1.00 8.74 88 ASN A C 1
ATOM 646 O O . ASN A 1 88 ? 15.237 28.151 10.985 1.00 9.81 88 ASN A O 1
ATOM 651 N N . ASP A 1 89 ? 14.603 29.790 9.540 1.00 9.25 89 ASP A N 1
ATOM 652 C CA . ASP A 1 89 ? 13.167 29.489 9.581 1.00 9.57 89 ASP A CA 1
ATOM 653 C C . ASP A 1 89 ? 12.889 28.690 8.318 1.00 9.62 89 ASP A C 1
ATOM 654 O O . ASP A 1 89 ? 13.034 29.200 7.209 1.00 10.36 89 ASP A O 1
ATOM 659 N N . LEU A 1 90 ? 12.555 27.428 8.518 1.00 8.96 90 LEU A N 1
ATOM 660 C CA . LEU A 1 90 ? 12.361 26.445 7.455 1.00 8.94 90 LEU A CA 1
ATOM 661 C C . LEU A 1 90 ? 10.872 26.188 7.217 1.00 9.13 90 LEU A C 1
ATOM 662 O O . LEU A 1 90 ? 10.121 25.905 8.155 1.00 9.91 90 LEU A O 1
ATOM 667 N N . TYR A 1 91 ? 10.462 26.249 5.952 1.00 8.13 91 TYR A N 1
ATOM 668 C CA . TYR A 1 91 ? 9.068 26.112 5.547 1.00 8.56 91 TYR A CA 1
ATOM 669 C C . TYR A 1 91 ? 8.936 24.973 4.552 1.00 8.46 91 TYR A C 1
ATOM 670 O O . TYR A 1 91 ? 9.648 24.932 3.543 1.00 9.13 91 TYR A O 1
ATOM 679 N N . LEU A 1 92 ? 8.024 24.042 4.833 1.00 9.19 92 LEU A N 1
ATOM 680 C CA . LEU A 1 92 ? 7.635 23.036 3.849 1.00 9.90 92 LEU A CA 1
ATOM 681 C C . LEU A 1 92 ? 6.619 23.680 2.899 1.00 10.57 92 LEU A C 1
ATOM 682 O O . LEU A 1 92 ? 5.544 24.078 3.340 1.00 11.72 92 LEU A O 1
ATOM 687 N N . ALA A 1 93 ? 6.964 23.816 1.619 1.00 10.39 93 ALA A N 1
ATOM 688 C CA . ALA A 1 93 ? 6.128 24.572 0.656 1.00 10.66 93 ALA A CA 1
ATOM 689 C C . ALA A 1 93 ? 5.137 23.662 -0.059 1.00 11.34 93 ALA A C 1
ATOM 690 O O . ALA A 1 93 ? 3.926 23.904 -0.070 1.00 12.79 93 ALA A O 1
ATOM 692 N N . GLU A 1 94 ? 5.646 22.604 -0.662 1.00 11.79 94 GLU A N 1
ATOM 693 C CA . GLU A 1 94 ? 4.852 21.762 -1.534 1.00 13.19 94 GLU A CA 1
ATOM 694 C C . GLU A 1 94 ? 5.415 20.367 -1.390 1.00 13.34 94 GLU A C 1
ATOM 695 O O . GLU A 1 94 ? 6.615 20.170 -1.581 1.00 13.83 94 GLU A O 1
ATOM 701 N N . VAL A 1 95 ? 4.562 19.407 -1.028 1.00 13.30 95 VAL A N 1
ATOM 702 C CA . VAL A 1 95 ? 4.983 18.051 -0.727 1.00 14.32 95 VAL A CA 1
ATOM 703 C C . VAL A 1 95 ? 3.982 17.002 -1.231 1.00 13.63 95 VAL A C 1
ATOM 704 O O . VAL A 1 95 ? 2.776 17.157 -1.035 1.00 14.94 95 VAL A O 1
ATOM 708 N N . ASP A 1 96 ? 4.493 15.955 -1.872 1.00 12.76 96 ASP A N 1
ATOM 709 C CA . ASP A 1 96 ? 3.773 14.680 -2.062 1.00 13.01 96 ASP A CA 1
ATOM 710 C C . ASP A 1 96 ? 4.686 13.614 -1.463 1.00 12.52 96 ASP A C 1
ATOM 711 O O . ASP A 1 96 ? 5.742 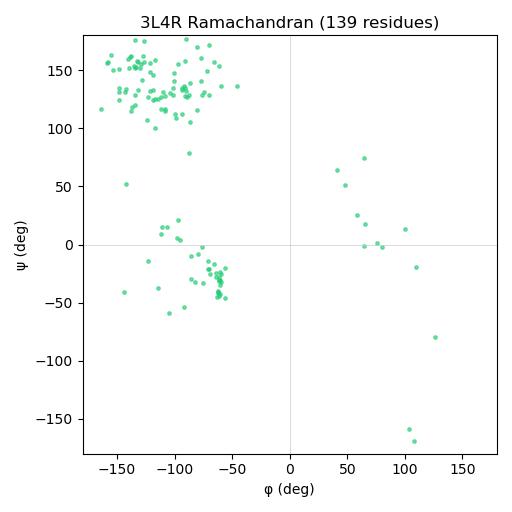13.328 -2.035 1.00 11.78 96 ASP A O 1
ATOM 716 N N . PRO A 1 97 ? 4.336 13.048 -0.287 1.00 12.92 97 PRO A N 1
ATOM 717 C CA . PRO A 1 97 ? 5.270 12.145 0.389 1.00 13.23 97 PRO A CA 1
ATOM 718 C C . PRO A 1 97 ? 5.746 10.935 -0.427 1.00 13.60 97 PRO A C 1
ATOM 719 O O . PRO A 1 97 ? 6.777 10.335 -0.101 1.00 13.62 97 PRO A O 1
ATOM 723 N N . LYS A 1 98 ? 4.988 10.584 -1.464 1.00 13.82 98 LYS A N 1
ATOM 724 C CA . LYS A 1 98 ? 5.355 9.480 -2.339 1.00 14.42 98 LYS A CA 1
ATOM 725 C C . LYS A 1 98 ? 6.298 9.859 -3.472 1.00 13.79 98 LYS A C 1
ATOM 726 O O . LYS A 1 98 ? 6.805 8.967 -4.158 1.00 13.45 98 LYS A O 1
ATOM 732 N N . SER A 1 99 ? 6.530 11.156 -3.691 1.00 12.42 99 SER A N 1
ATOM 733 C CA . SER A 1 99 ? 7.311 11.570 -4.865 1.00 12.41 99 SER A CA 1
ATOM 734 C C . SER A 1 99 ? 8.254 12.773 -4.732 1.00 10.86 99 SER A C 1
ATOM 735 O O . SER A 1 99 ? 9.338 12.722 -5.290 1.00 10.10 99 SER A O 1
ATOM 738 N N . TYR A 1 100 ? 7.859 13.849 -4.048 1.00 10.06 100 TYR A N 1
ATOM 739 C CA . TYR A 1 100 ? 8.715 15.049 -4.037 1.00 9.27 100 TYR A CA 1
ATOM 740 C C . TYR A 1 100 ? 8.447 15.948 -2.862 1.00 8.82 100 TYR A C 1
ATOM 741 O O . TYR A 1 100 ? 7.364 15.918 -2.272 1.00 9.62 100 TYR A O 1
ATOM 750 N N . LEU A 1 101 ? 9.446 16.758 -2.532 1.00 7.78 101 LEU A N 1
ATOM 751 C CA . LEU A 1 101 ? 9.342 17.738 -1.462 1.00 8.08 101 LEU A CA 1
ATOM 752 C C . LEU A 1 101 ? 10.101 19.004 -1.850 1.00 7.79 101 LEU A C 1
ATOM 753 O O . LEU A 1 101 ? 11.254 18.937 -2.279 1.00 8.22 101 LEU A O 1
ATOM 758 N N . ILE A 1 102 ? 9.440 20.149 -1.692 1.00 7.57 102 ILE A N 1
ATOM 759 C CA . ILE A 1 102 ? 10.034 21.464 -1.890 1.00 7.63 102 ILE A CA 1
ATOM 760 C C . ILE A 1 102 ? 9.959 22.226 -0.573 1.00 7.45 102 ILE A C 1
ATOM 761 O O . ILE A 1 102 ? 8.858 22.414 -0.001 1.00 8.07 102 ILE A O 1
ATOM 766 N N . LEU A 1 103 ? 11.124 22.687 -0.112 1.00 7.61 103 LEU A N 1
ATOM 767 C CA . LEU A 1 103 ? 11.186 23.532 1.078 1.00 7.79 103 LEU A CA 1
ATOM 768 C C . LEU A 1 103 ? 11.955 24.801 0.766 1.00 7.91 103 LEU A C 1
ATOM 769 O O . LEU A 1 103 ? 12.703 24.859 -0.217 1.00 7.90 103 LEU A O 1
ATOM 774 N N . TYR A 1 104 ? 11.778 25.811 1.614 1.00 7.95 104 TYR A N 1
ATOM 775 C CA . TYR A 1 104 ? 12.659 26.984 1.577 1.00 7.92 104 TYR A CA 1
ATOM 776 C C . TYR A 1 104 ? 12.959 27.446 2.989 1.00 8.09 104 TYR A C 1
ATOM 777 O O . TYR A 1 104 ? 12.256 27.084 3.945 1.00 8.62 104 TYR A O 1
ATOM 786 N N . MET A 1 105 ? 14.050 28.196 3.120 1.00 8.66 105 MET A N 1
ATOM 787 C CA A MET A 1 105 ? 14.572 28.662 4.413 0.50 9.00 105 MET A CA 1
ATOM 788 C CA B MET A 1 105 ? 14.366 28.758 4.413 0.50 9.47 105 MET A CA 1
ATOM 789 C C . MET A 1 105 ? 14.921 30.146 4.326 1.00 9.26 105 MET A C 1
ATOM 790 O O . MET A 1 105 ? 15.531 30.539 3.336 1.00 9.33 105 MET A O 1
ATOM 799 N N . ILE A 1 106 ? 14.614 30.912 5.372 1.00 9.25 106 ILE A N 1
ATOM 800 C CA . ILE A 1 106 ? 15.154 32.255 5.552 1.00 10.21 106 ILE A CA 1
ATOM 801 C C . ILE A 1 106 ? 16.290 32.091 6.550 1.00 9.23 106 ILE A C 1
ATOM 802 O O . ILE A 1 106 ? 16.059 31.702 7.708 1.00 9.28 106 ILE A O 1
ATOM 807 N N . ASN A 1 107 ? 17.515 32.297 6.069 1.00 8.50 107 ASN A N 1
ATOM 808 C CA . ASN A 1 107 ? 18.741 32.167 6.859 1.00 9.25 107 ASN A CA 1
ATOM 809 C C . ASN A 1 107 ? 19.149 33.502 7.435 1.00 9.96 107 ASN A C 1
ATOM 810 O O . ASN A 1 107 ? 19.132 34.492 6.717 1.00 10.03 107 ASN A O 1
ATOM 815 N N . GLN A 1 108 ? 19.518 33.515 8.718 1.00 10.67 108 GLN A N 1
ATOM 816 C CA A GLN A 1 108 ? 19.994 34.705 9.425 0.50 11.41 108 GLN A CA 1
ATOM 817 C CA B GLN A 1 108 ? 20.026 34.723 9.398 0.50 11.62 108 GLN A CA 1
ATOM 818 C C . GLN A 1 108 ? 21.407 34.405 9.942 1.00 11.92 108 GLN A C 1
ATOM 819 O O . GLN A 1 108 ? 21.591 33.466 10.725 1.00 11.87 108 GLN A O 1
ATOM 830 N N . TYR A 1 109 ? 22.393 35.181 9.506 1.00 13.20 109 TYR A N 1
ATOM 831 C CA . TYR A 1 109 ? 23.775 35.009 9.924 1.00 15.28 109 TYR A CA 1
ATOM 832 C C . TYR A 1 109 ? 24.312 36.414 10.172 1.00 17.15 109 TYR A C 1
ATOM 833 O O . TYR A 1 109 ? 24.373 37.206 9.242 1.00 16.05 109 TYR A O 1
ATOM 842 N N . ASN A 1 110 ? 24.650 36.736 11.420 1.00 19.25 110 ASN A N 1
ATOM 843 C CA . ASN A 1 110 ? 25.134 38.086 11.777 1.00 21.99 110 ASN A CA 1
ATOM 844 C C . ASN A 1 110 ? 24.397 39.260 11.104 1.00 22.99 110 ASN A C 1
ATOM 845 O O . ASN A 1 110 ? 25.002 39.985 10.313 1.00 25.27 110 ASN A O 1
ATOM 850 N N . ASP A 1 111 ? 23.117 39.454 11.383 1.00 23.30 111 ASP A N 1
ATOM 851 C CA . ASP A 1 111 ? 22.359 40.586 10.754 1.00 22.16 111 ASP A CA 1
ATOM 852 C C . ASP A 1 111 ? 22.181 40.535 9.206 1.00 19.78 111 ASP A C 1
ATOM 853 O O . ASP A 1 111 ? 21.536 41.417 8.635 1.00 18.90 111 ASP A O 1
ATOM 858 N N . ASP A 1 112 ? 22.724 39.526 8.526 1.00 16.06 112 ASP A N 1
ATOM 859 C CA . ASP A 1 112 ? 22.431 39.331 7.099 1.00 14.71 112 ASP A CA 1
ATOM 860 C C . ASP A 1 112 ? 21.393 38.226 6.930 1.00 12.73 112 ASP A C 1
ATOM 861 O O . ASP A 1 112 ? 21.423 37.219 7.653 1.00 14.18 112 ASP A O 1
ATOM 866 N N . THR A 1 113 ? 20.473 38.402 5.998 1.00 10.44 113 THR A N 1
ATOM 867 C CA . THR A 1 113 ? 19.532 37.334 5.692 1.00 9.72 113 THR A CA 1
ATOM 868 C C . THR A 1 113 ? 19.606 36.918 4.223 1.00 9.08 113 THR A C 1
ATOM 869 O O . THR A 1 113 ? 19.903 37.728 3.341 1.00 9.55 113 THR A O 1
ATOM 873 N N . SER A 1 114 ? 19.335 35.641 3.983 1.00 8.28 114 SER A N 1
ATOM 874 C CA . SER A 1 114 ? 19.338 35.023 2.656 1.00 8.23 114 SER A CA 1
ATOM 875 C C . SER A 1 114 ? 18.141 34.077 2.555 1.00 8.16 114 SER A C 1
ATOM 876 O O . SER A 1 114 ? 17.599 33.638 3.573 1.00 8.24 114 SER A O 1
ATOM 879 N N . LEU A 1 115 ? 17.783 33.745 1.315 1.00 8.52 115 LEU A N 1
ATOM 880 C CA A LEU A 1 115 ? 16.718 32.783 0.987 0.30 8.36 115 LEU A CA 1
ATOM 881 C CA B LEU A 1 115 ? 16.727 32.798 1.012 0.70 8.57 115 LEU A CA 1
ATOM 882 C C . LEU A 1 115 ? 17.352 31.614 0.273 1.00 8.42 115 LEU A C 1
ATOM 883 O O . LEU A 1 115 ? 18.099 31.807 -0.682 1.00 9.39 115 LEU A O 1
ATOM 892 N N . VAL A 1 116 ? 17.053 30.400 0.729 1.00 8.18 116 VAL A N 1
ATOM 893 C CA . VAL A 1 116 ? 17.532 29.175 0.073 1.00 8.60 116 VAL A CA 1
ATOM 894 C C . VAL A 1 116 ? 16.352 28.217 -0.106 1.00 8.49 116 VAL A C 1
ATOM 895 O O . VAL A 1 116 ? 15.591 28.002 0.844 1.00 10.21 116 VAL A O 1
ATOM 899 N N . ALA A 1 117 ? 16.195 27.650 -1.296 1.00 8.00 117 ALA A N 1
ATOM 900 C CA . ALA A 1 117 ? 15.143 26.655 -1.579 1.00 7.42 117 ALA A CA 1
ATOM 901 C C . ALA A 1 117 ? 15.768 25.349 -2.057 1.00 7.00 117 ALA A C 1
ATOM 902 O O . ALA A 1 117 ? 16.878 25.333 -2.588 1.00 7.16 117 ALA A O 1
ATOM 904 N N . HIS A 1 118 ? 15.041 24.242 -1.892 1.00 7.03 118 HIS A N 1
ATOM 905 C CA . HIS A 1 118 ? 15.589 22.905 -2.128 1.00 7.34 118 HIS A CA 1
ATOM 906 C C . HIS A 1 118 ? 14.460 21.997 -2.624 1.00 7.21 118 HIS A C 1
ATOM 907 O O . HIS A 1 118 ? 13.369 21.962 -2.008 1.00 8.05 118 HIS A O 1
ATOM 914 N N . LEU A 1 119 ? 14.725 21.269 -3.721 1.00 7.07 119 LEU A N 1
ATOM 915 C CA . LEU A 1 119 ? 13.818 20.234 -4.281 1.00 7.46 119 LEU A CA 1
ATOM 916 C C . LEU A 1 119 ? 14.458 18.862 -4.104 1.00 7.07 119 LEU A C 1
ATOM 917 O O . LEU A 1 119 ? 15.610 18.657 -4.494 1.00 7.01 119 LEU A O 1
ATOM 922 N N . MET A 1 120 ? 13.722 17.926 -3.500 1.00 7.60 120 MET A N 1
ATOM 923 C CA . MET A 1 120 ? 14.161 16.543 -3.380 1.00 8.05 120 MET A CA 1
ATOM 924 C C . MET A 1 120 ? 13.055 15.614 -3.877 1.00 7.82 120 MET A C 1
ATOM 925 O O . MET A 1 120 ? 11.878 15.987 -3.923 1.00 8.12 120 MET A O 1
ATOM 930 N N . VAL A 1 121 ? 13.466 14.419 -4.301 1.00 7.41 121 VAL A N 1
ATOM 931 C CA . VAL A 1 121 ? 12.564 13.409 -4.859 1.00 8.33 121 VAL A CA 1
ATOM 932 C C . VAL A 1 121 ? 12.813 12.045 -4.230 1.00 8.58 121 VAL A C 1
ATOM 933 O O . VAL A 1 121 ? 13.903 11.751 -3.727 1.00 9.24 121 VAL A O 1
ATOM 937 N N . ARG A 1 122 ? 11.798 11.189 -4.311 1.00 9.30 122 ARG A N 1
ATOM 938 C CA . ARG A 1 122 ? 11.954 9.797 -3.893 1.00 9.34 122 ARG A CA 1
ATOM 939 C C . ARG A 1 122 ? 12.754 8.954 -4.912 1.00 10.04 122 ARG A C 1
ATOM 940 O O . ARG A 1 122 ? 13.476 8.038 -4.514 1.00 11.14 122 ARG A O 1
ATOM 948 N N . ASP A 1 123 ? 12.612 9.272 -6.202 1.00 11.02 123 ASP A N 1
ATOM 949 C CA . ASP A 1 123 ? 13.149 8.452 -7.306 1.00 11.96 123 ASP A CA 1
ATOM 950 C C . ASP A 1 123 ? 13.779 9.375 -8.345 1.00 11.36 123 ASP A C 1
ATOM 951 O O . ASP A 1 123 ? 13.087 10.213 -8.919 1.00 10.88 123 ASP A O 1
ATOM 956 N N . LEU A 1 124 ? 15.078 9.216 -8.576 1.00 12.23 124 LEU A N 1
ATOM 957 C CA . LEU A 1 124 ? 15.808 10.099 -9.501 1.00 12.40 124 LEU A CA 1
ATOM 958 C C . LEU A 1 124 ? 15.353 9.967 -10.961 1.00 12.45 124 LE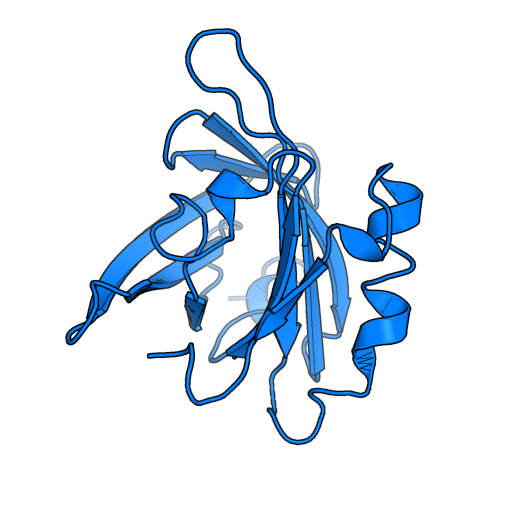U A C 1
ATOM 959 O O . LEU A 1 124 ? 15.620 10.841 -11.784 1.00 12.74 124 LEU A O 1
ATOM 964 N N . SER A 1 125 ? 14.638 8.894 -11.295 1.00 12.95 125 SER A N 1
ATOM 965 C CA A SER A 1 125 ? 14.003 8.811 -12.609 0.50 12.95 125 SER A CA 1
ATOM 966 C CA B SER A 1 125 ? 13.997 8.810 -12.606 0.50 13.06 125 SER A CA 1
ATOM 967 C C . SER A 1 125 ? 13.004 9.951 -12.826 1.00 12.59 125 SER A C 1
ATOM 968 O O . SER A 1 125 ? 12.683 10.297 -13.972 1.00 12.91 125 SER A O 1
ATOM 973 N N . ARG A 1 126 ? 12.516 10.549 -11.726 1.00 11.78 126 ARG A N 1
ATOM 974 C CA . ARG A 1 126 ? 11.591 11.671 -11.785 1.00 11.56 126 ARG A CA 1
ATOM 975 C C . ARG A 1 126 ? 12.272 13.043 -11.645 1.00 11.06 126 ARG A C 1
ATOM 976 O O . ARG A 1 126 ? 11.597 14.030 -11.332 1.00 11.37 126 ARG A O 1
ATOM 984 N N . GLN A 1 127 ? 13.576 13.113 -11.913 1.00 10.17 127 GLN A N 1
ATOM 985 C CA . GLN A 1 127 ? 14.349 14.354 -11.713 1.00 10.14 127 GLN A CA 1
ATOM 986 C C . GLN A 1 127 ? 13.908 15.530 -12.607 1.00 10.18 127 GLN A C 1
ATOM 987 O O . GLN A 1 127 ? 14.138 16.675 -12.245 1.00 10.85 127 GLN A O 1
ATOM 993 N N . GLN A 1 128 ? 13.282 15.269 -13.754 1.00 9.73 128 GLN A N 1
ATOM 994 C CA . GLN A 1 128 ? 12.735 16.343 -14.594 1.00 9.71 128 GLN A CA 1
ATOM 995 C C . GLN A 1 128 ? 11.316 16.767 -14.182 1.00 10.61 128 GLN A C 1
ATOM 996 O O . GLN A 1 128 ? 10.929 17.921 -14.370 1.00 10.48 128 GLN A O 1
ATOM 1002 N N . ASP A 1 129 ? 10.550 15.824 -13.625 1.00 11.19 129 ASP A N 1
ATOM 1003 C CA . ASP A 1 129 ? 9.095 15.981 -13.488 1.00 11.30 129 ASP A CA 1
ATOM 1004 C C . ASP A 1 129 ? 8.672 17.169 -12.620 1.00 10.63 129 ASP A C 1
ATOM 1005 O O . ASP A 1 129 ? 7.616 17.744 -12.845 1.00 11.89 129 ASP A O 1
ATOM 1010 N N . PHE A 1 130 ? 9.485 17.510 -11.618 1.00 9.98 130 PHE A N 1
ATOM 1011 C CA . PHE A 1 130 ? 9.113 18.542 -10.643 1.00 9.91 130 PHE A CA 1
ATOM 1012 C C . PHE A 1 130 ? 9.954 19.799 -10.761 1.00 9.62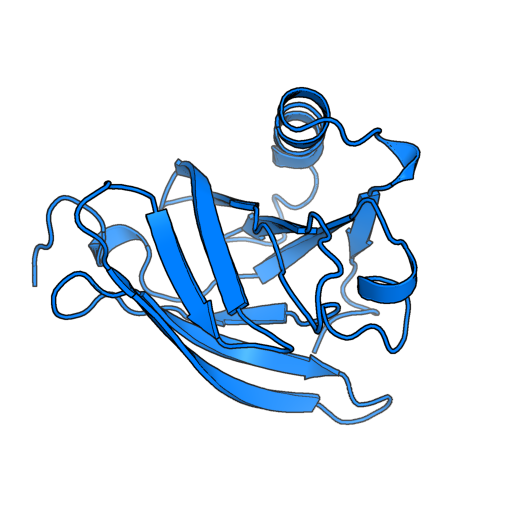 130 PHE A C 1
ATOM 1013 O O . PHE A 1 130 ? 9.832 20.702 -9.932 1.00 9.73 130 PHE A O 1
ATOM 1021 N N . LEU A 1 131 ? 10.760 19.898 -11.815 1.00 9.66 131 LEU A N 1
ATOM 1022 C CA . LEU A 1 131 ? 11.474 21.151 -12.066 1.00 9.99 131 LEU A CA 1
ATOM 1023 C C . LEU A 1 131 ? 10.513 22.327 -12.334 1.00 10.62 131 LEU A C 1
ATOM 1024 O O . LEU A 1 131 ? 10.727 23.401 -11.803 1.00 10.38 131 LEU A O 1
ATOM 1029 N N . PRO A 1 132 ? 9.425 22.128 -13.111 1.00 11.32 132 PRO A N 1
ATOM 1030 C CA . PRO A 1 132 ? 8.476 23.235 -13.245 1.00 11.63 132 PRO A CA 1
ATOM 1031 C C . PRO A 1 132 ? 7.822 23.653 -11.914 1.00 11.27 132 PRO A C 1
ATOM 1032 O O . PRO A 1 132 ? 7.689 24.847 -11.648 1.00 12.34 132 PRO A O 1
ATOM 1036 N N . ALA A 1 133 ? 7.449 22.683 -11.076 1.00 10.73 133 ALA A N 1
ATOM 1037 C CA . ALA A 1 133 ? 6.885 23.002 -9.765 1.00 10.70 133 ALA A CA 1
ATOM 1038 C C . ALA A 1 133 ? 7.893 23.798 -8.920 1.00 9.74 133 ALA A C 1
ATOM 1039 O O . ALA A 1 133 ? 7.535 24.756 -8.225 1.00 10.49 133 ALA A O 1
ATOM 1041 N N . PHE A 1 134 ? 9.157 23.386 -8.963 1.00 9.43 134 PHE A N 1
ATOM 1042 C CA . PHE A 1 134 ? 10.220 24.102 -8.241 1.00 9.80 134 PHE A CA 1
ATOM 1043 C C . PHE A 1 134 ? 10.413 25.533 -8.749 1.00 9.93 134 PHE A C 1
ATOM 1044 O O . PHE A 1 134 ? 10.508 26.466 -7.953 1.00 9.22 134 PHE A O 1
ATOM 1052 N N . GLU A 1 135 ? 10.451 25.726 -10.067 1.00 11.01 135 GLU A N 1
ATOM 1053 C CA A GLU A 1 135 ? 10.502 27.071 -10.651 0.50 11.97 135 GLU A CA 1
ATOM 1054 C CA B GLU A 1 135 ? 10.522 27.073 -10.631 0.50 11.97 135 GLU A CA 1
ATOM 1055 C C . GLU A 1 135 ? 9.366 27.960 -10.146 1.00 12.08 135 GLU A C 1
ATOM 1056 O O . GLU A 1 135 ? 9.573 29.134 -9.821 1.00 12.56 135 GLU A O 1
ATOM 1067 N N . SER A 1 136 ? 8.155 27.402 -10.084 1.00 11.78 136 SER A N 1
ATOM 1068 C CA A SER A 1 136 ? 6.977 28.147 -9.634 0.50 12.07 136 SER A CA 1
ATOM 1069 C CA B SER A 1 136 ? 6.987 28.160 -9.638 0.50 12.50 136 SER A CA 1
ATOM 1070 C C . SER A 1 136 ? 7.074 28.554 -8.156 1.00 12.05 136 SER A C 1
ATOM 1071 O O . SER A 1 136 ? 6.773 29.696 -7.799 1.00 13.31 136 SER A O 1
ATOM 1076 N N . VAL A 1 137 ? 7.499 27.633 -7.287 1.00 11.53 137 VAL A N 1
ATOM 1077 C CA . VAL A 1 137 ? 7.692 27.977 -5.866 1.00 11.41 137 VAL A CA 1
ATOM 1078 C C . VAL A 1 137 ? 8.765 29.063 -5.726 1.00 10.68 137 VAL A C 1
ATOM 1079 O O . VAL A 1 137 ? 8.607 30.023 -4.965 1.00 10.79 137 VAL A O 1
ATOM 1083 N N . CYS A 1 138 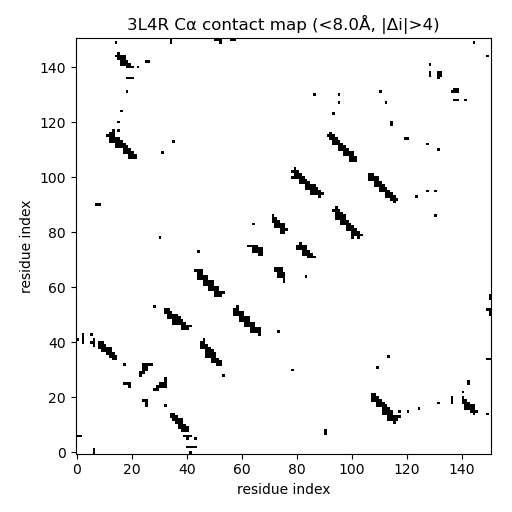? 9.863 28.912 -6.455 1.00 10.62 138 CYS A N 1
ATOM 108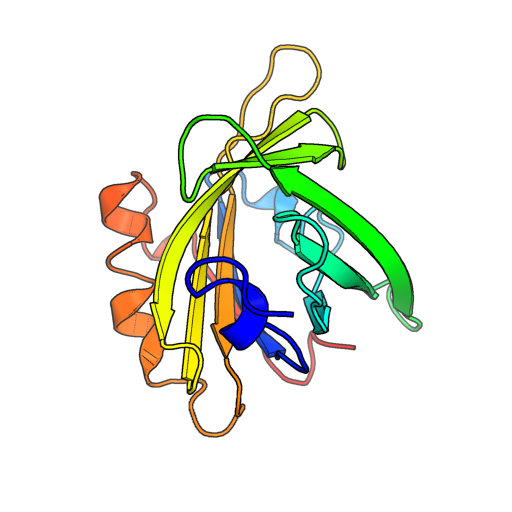4 C CA . CYS A 1 138 ? 10.935 29.905 -6.458 1.00 11.34 138 CYS A CA 1
ATOM 1085 C C . CYS A 1 138 ? 10.406 31.289 -6.847 1.00 12.02 138 CYS A C 1
ATOM 1086 O O . CYS A 1 138 ? 10.678 32.272 -6.148 1.00 12.21 138 CYS A O 1
ATOM 1089 N N . GLU A 1 139 ? 9.599 31.354 -7.901 1.00 13.47 139 GLU A N 1
ATOM 1090 C CA . GLU A 1 139 ? 9.004 32.633 -8.303 1.00 14.96 139 GLU A CA 1
ATOM 1091 C C . GLU A 1 139 ? 8.080 33.210 -7.218 1.00 14.79 139 GLU A C 1
ATOM 1092 O O . GLU A 1 139 ? 8.115 34.421 -6.947 1.00 15.72 139 GLU A O 1
ATOM 1098 N N . ASP A 1 140 ? 7.305 32.352 -6.564 1.00 15.40 140 ASP A N 1
ATOM 1099 C CA . ASP A 1 140 ? 6.383 32.773 -5.485 1.00 16.32 140 ASP A CA 1
ATOM 1100 C C . ASP A 1 140 ? 7.120 33.431 -4.306 1.00 16.04 140 ASP A C 1
ATOM 1101 O O . ASP A 1 140 ? 6.586 34.331 -3.661 1.00 17.20 140 ASP A O 1
ATOM 1106 N N . ILE A 1 141 ? 8.331 32.961 -4.000 1.00 14.80 141 ILE A N 1
ATOM 1107 C CA . ILE A 1 141 ? 9.117 33.514 -2.893 1.00 14.78 141 ILE A CA 1
ATOM 1108 C C . ILE A 1 141 ? 10.136 34.587 -3.338 1.00 15.04 141 ILE A C 1
ATOM 1109 O O . ILE A 1 141 ? 10.909 35.080 -2.512 1.00 16.64 141 ILE A O 1
ATOM 1114 N N . GLY A 1 142 ? 10.142 34.940 -4.627 1.00 14.45 142 GLY A N 1
ATOM 1115 C CA . GLY A 1 142 ? 10.922 36.070 -5.133 1.00 14.97 142 GLY A CA 1
ATOM 1116 C C . GLY A 1 142 ? 12.245 35.742 -5.797 1.00 15.47 142 GLY A C 1
ATOM 1117 O O . GLY A 1 142 ? 13.053 36.649 -6.021 1.00 17.19 142 GLY A O 1
ATOM 1118 N N . LEU A 1 143 ? 12.474 34.464 -6.107 1.00 14.93 143 LEU A N 1
ATOM 1119 C CA . LEU A 1 143 ? 13.671 34.035 -6.833 1.00 15.02 143 LEU A CA 1
ATOM 1120 C C . LEU A 1 143 ? 13.376 33.806 -8.313 1.00 16.57 143 LEU A C 1
ATOM 1121 O O . LEU A 1 143 ? 12.263 33.393 -8.662 1.00 19.37 143 LEU A O 1
ATOM 1126 N N . HIS A 1 144 ? 14.359 34.060 -9.175 1.00 16.72 144 HIS A N 1
ATOM 1127 C CA A HIS A 1 144 ? 14.158 33.847 -10.612 0.50 16.68 144 HIS A CA 1
ATOM 1128 C CA B HIS A 1 144 ? 14.246 33.896 -10.634 0.50 16.92 144 HIS A CA 1
ATOM 1129 C C . HIS A 1 144 ? 14.812 32.546 -11.094 1.00 16.65 144 HIS A C 1
ATOM 1130 O O . HIS A 1 144 ? 15.643 31.941 -10.402 1.00 15.49 144 HIS A O 1
ATOM 1143 N N . LYS A 1 145 ? 14.389 32.070 -12.266 1.00 16.78 145 LYS A N 1
ATOM 1144 C CA . LYS A 1 145 ? 14.833 30.757 -12.751 1.00 17.10 145 LYS A CA 1
ATOM 1145 C C . LYS A 1 145 ? 16.337 30.645 -12.961 1.00 16.24 145 LYS A C 1
ATOM 1146 O O . LYS A 1 145 ? 16.893 29.560 -12.826 1.00 15.88 145 LYS A O 1
ATOM 1152 N N . ASP A 1 146 ? 17.008 31.758 -13.248 1.00 15.50 146 ASP A N 1
ATOM 1153 C CA . ASP A 1 146 ? 18.462 31.759 -13.405 1.00 15.88 146 ASP A CA 1
ATOM 1154 C C . ASP A 1 146 ? 19.214 31.678 -12.067 1.00 13.97 146 ASP A C 1
ATOM 1155 O O . ASP A 1 146 ? 20.446 31.612 -12.041 1.00 14.35 146 ASP A O 1
ATOM 1160 N N . GLN A 1 147 ? 18.480 31.671 -10.959 1.00 11.44 147 GLN A N 1
ATOM 1161 C CA . GLN A 1 147 ? 19.081 31.474 -9.628 1.00 10.63 147 GLN A CA 1
ATOM 1162 C C . GLN A 1 147 ? 18.973 30.033 -9.130 1.00 10.36 147 GLN A C 1
ATOM 1163 O O . GLN A 1 147 ? 19.359 29.733 -8.006 1.00 10.94 147 GLN A O 1
ATOM 1169 N N . ILE A 1 148 ? 18.471 29.147 -9.989 1.00 9.90 148 ILE A N 1
ATOM 1170 C CA . ILE A 1 148 ? 18.378 27.717 -9.701 1.00 9.66 148 ILE A CA 1
ATOM 1171 C C . ILE A 1 148 ? 19.628 26.994 -10.193 1.00 8.84 148 ILE A C 1
ATOM 1172 O O . ILE A 1 148 ? 20.100 27.250 -11.316 1.00 10.88 148 ILE A O 1
ATOM 1177 N N . VAL A 1 149 ? 20.149 26.090 -9.357 1.00 8.69 149 VAL A N 1
ATOM 1178 C CA . VAL A 1 149 ? 21.240 25.178 -9.708 1.00 9.31 149 VAL A CA 1
ATOM 1179 C C . VAL A 1 149 ? 20.623 23.780 -9.743 1.00 8.65 149 VAL A C 1
ATOM 1180 O O . VAL A 1 149 ? 20.157 23.267 -8.715 1.00 8.57 149 VAL A O 1
ATOM 1184 N N . VAL A 1 150 ? 20.625 23.151 -10.920 1.00 8.44 150 VAL A N 1
ATOM 1185 C CA . VAL A 1 150 ? 20.156 21.771 -11.048 1.00 9.56 150 VAL A CA 1
ATOM 1186 C C . VAL A 1 150 ? 21.340 20.821 -10.829 1.00 9.22 150 VAL A C 1
ATOM 1187 O O . VAL A 1 150 ? 22.437 21.017 -11.388 1.00 9.90 150 VAL A O 1
ATOM 1191 N N . LEU A 1 151 ? 21.123 19.809 -9.996 1.00 10.10 151 LEU A N 1
ATOM 1192 C CA . LEU A 1 151 ? 22.166 18.884 -9.587 1.00 10.85 151 LEU A CA 1
ATOM 1193 C C . LEU A 1 151 ? 22.118 17.628 -10.433 1.00 12.62 151 LEU A C 1
ATOM 1194 O O . LEU A 1 151 ? 21.087 17.289 -10.999 1.00 14.29 151 LEU A O 1
ATOM 1199 N N . SER A 1 152 ? 23.250 16.952 -10.527 1.00 14.13 152 SER A N 1
ATOM 1200 C CA . SER A 1 152 ? 23.316 15.672 -11.225 1.00 16.40 152 SER A CA 1
ATOM 1201 C C . SER A 1 152 ? 24.096 14.660 -10.397 1.00 17.79 152 SER A C 1
ATOM 1202 O O . SER A 1 152 ? 24.630 14.991 -9.334 1.00 16.46 152 SER A O 1
ATOM 1205 N N . ASP A 1 153 ? 24.168 13.418 -10.882 1.00 19.79 153 ASP A N 1
ATOM 1206 C CA A ASP A 1 153 ? 24.918 12.361 -10.191 0.50 20.31 153 ASP A CA 1
ATOM 1207 C CA B ASP A 1 153 ? 24.911 12.377 -10.172 0.50 20.66 153 ASP A CA 1
ATOM 1208 C C . ASP A 1 153 ? 26.361 12.793 -9.909 1.00 20.94 153 ASP A C 1
ATOM 1209 O O . ASP A 1 153 ? 26.928 12.475 -8.859 1.00 21.26 153 ASP A O 1
ATOM 1218 N N . ASP A 1 154 ? 26.951 13.525 -10.855 1.00 21.36 154 ASP A N 1
ATOM 1219 C CA . ASP A 1 154 ? 28.324 13.990 -10.731 1.00 22.19 154 ASP A CA 1
ATOM 1220 C C . ASP A 1 154 ? 28.533 14.983 -9.558 1.00 21.44 154 ASP A C 1
ATOM 1221 O O . ASP A 1 154 ? 29.618 15.054 -8.985 1.00 22.74 154 ASP A O 1
ATOM 1226 N N . ASP A 1 155 ? 27.485 15.724 -9.190 1.00 19.79 155 ASP A N 1
ATOM 1227 C CA . ASP A 1 155 ? 27.539 16.655 -8.049 1.00 18.71 155 ASP A CA 1
ATOM 1228 C C . ASP A 1 155 ? 27.311 15.984 -6.700 1.00 18.83 155 ASP A C 1
ATOM 1229 O O . ASP A 1 155 ? 27.805 16.455 -5.680 1.00 18.27 155 ASP A O 1
ATOM 1234 N N . ARG A 1 156 ? 26.485 14.942 -6.693 1.00 19.27 156 ARG A N 1
ATOM 1235 C CA . ARG A 1 156 ? 26.009 14.352 -5.443 1.00 19.50 156 ARG A CA 1
ATOM 1236 C C . ARG A 1 156 ? 27.020 13.398 -4.808 1.00 20.57 156 ARG A C 1
ATOM 1237 O O . ARG A 1 156 ? 28.036 13.048 -5.417 1.00 21.23 156 ARG A O 1
ATOM 1245 N N . CYS A 1 157 ? 26.712 13.001 -3.571 1.00 22.19 157 CYS A N 1
ATOM 1246 C CA . CYS A 1 157 ? 27.499 12.053 -2.805 1.00 22.79 157 CYS A CA 1
ATOM 1247 C C . CYS A 1 157 ? 26.915 10.661 -2.990 1.00 23.43 157 CYS A C 1
ATOM 1248 O O . CYS A 1 157 ? 27.629 9.749 -3.393 1.00 25.58 157 CYS A O 1
#

Nearest PDB structures (foldseek):
  3l4r-assembly1_A  TM=1.007E+00  e=1.816E-30  Canis lupus familiaris
  3kfi-assembly1_A  TM=9.340E-01  e=7.686E-15  Mus musculus
  3zq3-assembly2_B  TM=9.438E-01  e=1.169E-13  Rattus norvegicus
  2ra6-assembly2_D  TM=9.093E-01  e=5.165E-14  Trichosurus vulpecula
  2dm5-assembly1_A  TM=9.202E-01  e=4.812E-13  Mus musculus

Sequence (151 aa):
EPQGGLEELSGRWHSVALASNKSDLIKPWGHFRVFIHSMSSAKDGNLHGDILIPQDGQCEKVSLTAFKTATSNNKFDLEYWGHNDLYLAEVDPKSYLILYMMINQQYNDDTSLLVAHLMVRDLSSRQQDFLPAFEESSVCEDIGLHHKDQIVVLSDDDDRC

Foldseek 3Di:
DDDPPPQLLWDAKWWWKKFKPDLQLCPPPHQVVKIWGTWGADPNKIKTWIWDDPPPHIDIDIWIFDDDPDPQWTWTAGQAIKTKGFDDDDSQWKTKIKIWGDHPNDTMIMITIMTPDCVCSPVCPVVNQVVCVVVPHHPVRMDTDDPVSHD

Solvent-accessible surface area: 8071 Å² total; per-residue (Å²): 109,122,40,93,35,27,59,105,12,42,32,111,0,48,0,1,0,0,0,2,77,102,64,107,14,1,104,83,180,12,81,8,28,17,3,16,42,25,21,56,15,126,87,21,25,10,54,13,40,19,32,39,37,91,98,83,142,54,83,115,42,86,37,40,7,105,118,43,118,76,100,66,47,10,41,21,92,31,113,30,56,0,26,12,44,21,46,61,53,58,46,181,9,27,0,0,13,45,14,60,8,65,106,128,156,98,88,14,42,2,0,15,0,4,0,58,74,46,95,96,85,119,77,24,30,84,26,0,57,59,12,0,108,118,38,65,6,104,126,121,45,29,25,83,5,52,114,145,48,40,73

Secondary structure (DSSP, 8-state):
---TTGGGG-EE-EEEEEEESSGGGTSTT-TT--EEEEEEEETTEEEEEEEEE-SSSEEEEEEEEEE-SSTTEEEEESSSEEEEEEEEEETTTEEEEEEEEEETTEEEEEEEEEES-GGGTTTTHHHHHHHHHHTT--GGGEEE--TTT--

Radius of gyration: 14.43 Å; Cα contacts (8 Å, |Δi|>4): 342; chains: 1; bounding box: 37×34×33 Å

InterPro domains:
  IPR000566 Lipocalin/cytosolic fatty-acid binding domain [PF00061] (34-171)
  IPR002345 Lipocalin [PTHR11430] (4-175)
  IPR002971 Major urinary protein [PR01221] (34-52)
  IPR002971 Major urinary protein [PR01221] (96-108)
  IPR002971 Major urinary protein [PR01221] (110-125)
  IPR002971 Major urinary protein [PR01221] (159-176)
  IPR012674 Calycin [G3DSA:2.40.128.20] (19-180)
  IPR012674 Calycin [SSF50814] (30-175)
  IPR022272 Lipocalin family conserved site [PS00213] (29-40)

CATH classification: 2.40.128.20

Organism: Canis lupus familiaris (NCBI:txid9615)